Protein AF-X1SKJ3-F1 (afdb_monomer)

Radius of gyration: 16.03 Å; Cα contacts (8 Å, |Δi|>4): 147; chains: 1; bounding box: 32×36×46 Å

Nearest PDB structures (foldseek):
  1w36-assembly2_F  TM=8.058E-01  e=1.434E-02  Escherichia coli
  8b1u-assembly1_C  TM=8.162E-01  e=1.719E-02  Escherichia coli
  7mr2-assembly1_C  TM=7.872E-01  e=1.434E-02  Escherichia coli K-12

Sequence (126 aa):
MLAGLSPKSKQSRWVAYEFPPVENSQEILENLLQKYWAGLVMPLHFFPRSSWEYSQLVFDKGKPREDALEKAYKTWMGSDFTSGERDDAYYQLCFGNTDPLDSEFQDIAEEVFGPLLEHQKEISSS

pLDDT: mean 92.18, std 10.25, range [40.91, 98.62]

Structure (mmCIF, N/CA/C/O backbone):
data_AF-X1SKJ3-F1
#
_entry.id   AF-X1SKJ3-F1
#
loop_
_atom_site.group_PDB
_atom_site.id
_atom_site.type_symbol
_atom_site.label_atom_id
_atom_site.label_alt_id
_atom_site.label_comp_id
_atom_sit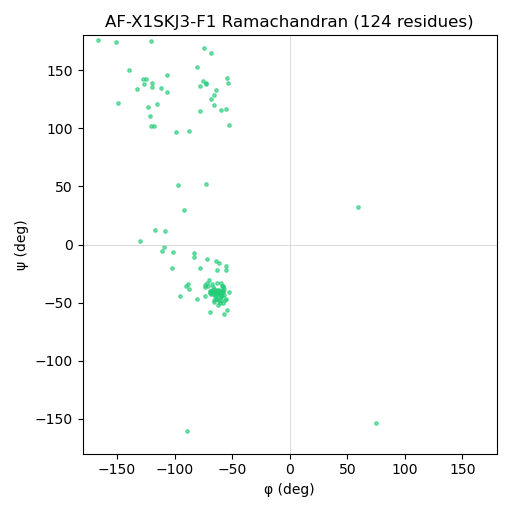e.label_asym_id
_atom_site.label_entity_id
_atom_site.label_seq_id
_atom_site.pdbx_PDB_ins_code
_atom_site.Cartn_x
_atom_site.Cartn_y
_atom_site.Cartn_z
_atom_site.occupancy
_atom_site.B_iso_or_equiv
_atom_site.auth_seq_id
_atom_site.auth_comp_id
_atom_site.auth_asym_id
_atom_site.auth_atom_id
_atom_site.pdbx_PDB_model_num
ATOM 1 N N . MET A 1 1 ? -2.888 -6.345 19.727 1.00 78.19 1 MET A N 1
ATOM 2 C CA . MET 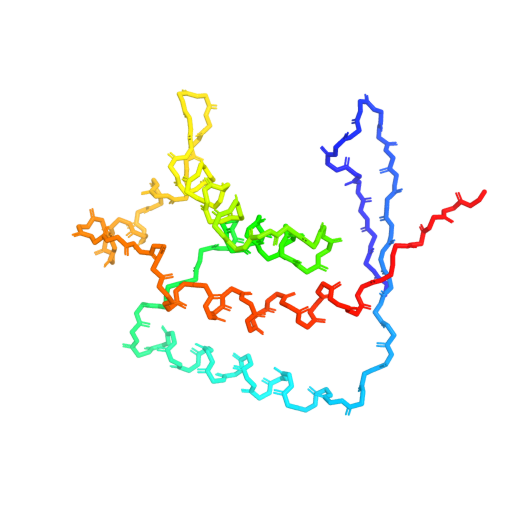A 1 1 ? -2.666 -4.917 20.035 1.00 78.19 1 MET A CA 1
ATOM 3 C C . MET A 1 1 ? -1.337 -4.492 19.428 1.00 78.19 1 MET A C 1
ATOM 5 O O . MET A 1 1 ? -0.346 -5.171 19.664 1.00 78.19 1 MET A O 1
ATOM 9 N N . LE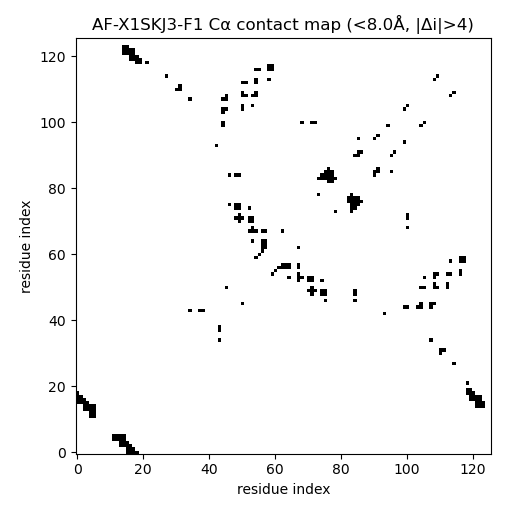U A 1 2 ? -1.327 -3.415 18.644 1.00 82.19 2 LEU A N 1
ATOM 10 C CA . LEU A 1 2 ? -0.147 -2.789 18.043 1.00 82.19 2 LEU A CA 1
ATOM 11 C C . LEU A 1 2 ? 0.006 -1.390 18.649 1.00 82.19 2 LEU A C 1
ATOM 13 O O . LEU A 1 2 ? -0.919 -0.598 18.530 1.00 82.19 2 LEU A O 1
ATOM 17 N N . ALA A 1 3 ? 1.125 -1.072 19.299 1.00 85.25 3 ALA A N 1
ATOM 18 C CA . ALA A 1 3 ? 1.331 0.226 19.951 1.00 85.25 3 ALA A CA 1
ATOM 19 C C . ALA A 1 3 ? 2.607 0.914 19.455 1.00 85.25 3 ALA A C 1
ATOM 21 O O . ALA A 1 3 ? 3.623 0.257 19.231 1.00 85.25 3 ALA A O 1
ATOM 22 N N . GLY A 1 4 ? 2.561 2.239 19.305 1.00 83.00 4 GLY A N 1
ATOM 23 C CA . GLY A 1 4 ? 3.684 3.041 18.824 1.00 83.00 4 GLY A CA 1
ATOM 24 C C . GLY A 1 4 ? 3.505 4.542 19.052 1.00 83.00 4 GLY A C 1
ATOM 25 O O . GLY A 1 4 ? 2.475 5.003 19.544 1.00 83.00 4 GLY A O 1
ATOM 26 N N . LEU A 1 5 ? 4.530 5.319 18.703 1.00 78.38 5 LEU A N 1
ATOM 27 C CA . LEU A 1 5 ? 4.479 6.781 18.761 1.00 78.38 5 LEU A CA 1
ATOM 28 C C . LEU A 1 5 ? 3.708 7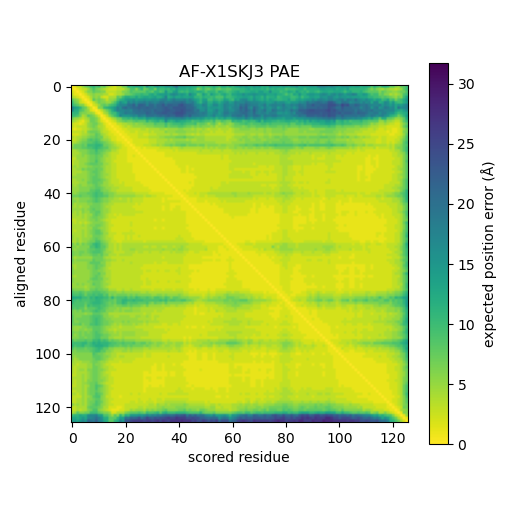.340 17.559 1.00 78.38 5 LEU A C 1
ATOM 30 O O . LEU A 1 5 ? 3.921 6.915 16.426 1.00 78.38 5 LEU A O 1
ATOM 34 N N . SER A 1 6 ? 2.835 8.321 17.799 1.00 74.81 6 SER A N 1
ATOM 35 C CA . SER A 1 6 ? 2.065 8.991 16.752 1.00 74.81 6 SER A CA 1
ATOM 36 C C . SER A 1 6 ? 2.993 9.777 15.819 1.00 74.81 6 SER A C 1
ATOM 38 O O . SER A 1 6 ? 3.624 10.741 16.268 1.00 74.81 6 SER A O 1
ATOM 40 N N . PRO A 1 7 ? 3.016 9.473 14.509 1.00 62.16 7 PRO A N 1
ATOM 41 C CA . PRO A 1 7 ? 3.859 10.191 13.556 1.00 62.16 7 PRO A CA 1
ATOM 42 C C . PRO A 1 7 ? 3.366 11.620 13.257 1.00 62.16 7 PRO A C 1
ATOM 44 O O . PRO A 1 7 ? 4.092 12.400 12.651 1.00 62.16 7 PRO A O 1
ATOM 47 N N . LYS A 1 8 ? 2.138 11.989 13.664 1.00 62.00 8 LYS A N 1
ATOM 48 C CA . LYS A 1 8 ? 1.465 13.247 13.267 1.00 62.00 8 LYS A CA 1
ATOM 49 C C . LYS A 1 8 ? 1.347 14.292 14.387 1.00 62.00 8 LYS A C 1
ATOM 51 O O . LYS A 1 8 ? 0.616 15.268 14.235 1.00 62.00 8 LYS A O 1
ATOM 56 N N . SER A 1 9 ? 2.042 14.116 15.510 1.00 55.91 9 SER A N 1
ATOM 57 C CA . SER A 1 9 ? 1.892 14.986 16.687 1.00 55.91 9 SER A CA 1
ATOM 58 C C . SER A 1 9 ? 3.140 15.838 16.958 1.00 55.91 9 SER A C 1
ATOM 60 O O . SER A 1 9 ? 4.259 15.341 16.937 1.00 55.91 9 SER A O 1
ATOM 62 N N . LYS A 1 10 ? 2.951 17.140 17.247 1.00 58.62 10 LYS A N 1
ATOM 63 C CA . LYS A 1 10 ? 4.027 18.056 17.703 1.00 58.62 10 LYS A CA 1
ATOM 64 C C . LYS A 1 10 ? 4.613 17.663 19.072 1.00 58.62 10 LYS A C 1
ATOM 66 O O . LYS A 1 10 ? 5.652 18.187 19.458 1.00 58.62 10 LYS A O 1
ATOM 71 N N . GLN A 1 11 ? 3.935 16.784 19.806 1.00 65.25 11 GLN A N 1
ATOM 72 C CA . GLN A 1 11 ? 4.349 16.225 21.093 1.00 65.25 11 GLN A CA 1
ATOM 73 C C . GLN A 1 11 ? 4.149 14.715 21.040 1.00 65.25 11 GLN A C 1
ATOM 75 O O . GLN A 1 11 ? 3.075 14.291 20.634 1.00 65.25 11 GLN A O 1
ATOM 80 N N . SER A 1 12 ? 5.132 13.926 21.477 1.00 71.62 12 SER A N 1
ATOM 81 C CA . SER A 1 12 ? 5.076 12.459 21.464 1.00 71.62 12 SER A CA 1
ATOM 82 C C . SER A 1 12 ? 3.818 11.920 22.156 1.00 71.62 12 SER A C 1
ATOM 84 O O . SER A 1 12 ? 3.746 11.874 23.382 1.00 71.62 12 SER A O 1
ATOM 86 N N . ARG A 1 13 ? 2.830 11.494 21.362 1.00 80.44 13 ARG A N 1
ATOM 87 C CA . ARG A 1 13 ? 1.611 10.822 21.831 1.00 80.44 13 ARG A CA 1
ATOM 88 C C . ARG A 1 13 ? 1.675 9.341 21.478 1.00 80.44 13 ARG A C 1
ATOM 90 O O . ARG A 1 13 ? 1.948 9.005 20.331 1.00 80.44 13 ARG A O 1
ATOM 97 N N . TRP A 1 14 ? 1.403 8.464 22.439 1.00 82.81 14 TRP A N 1
ATOM 98 C CA . TRP A 1 14 ? 1.227 7.038 22.165 1.00 82.81 14 TRP A CA 1
ATOM 99 C C . TRP A 1 14 ? -0.108 6.790 21.466 1.00 82.81 14 TRP A C 1
ATOM 101 O O . TRP A 1 14 ? -1.122 7.389 21.824 1.00 82.81 14 TRP A O 1
ATOM 111 N N . VAL A 1 15 ? -0.089 5.905 20.475 1.00 87.12 15 VAL A N 1
ATOM 112 C CA . VAL A 1 15 ? -1.278 5.389 19.796 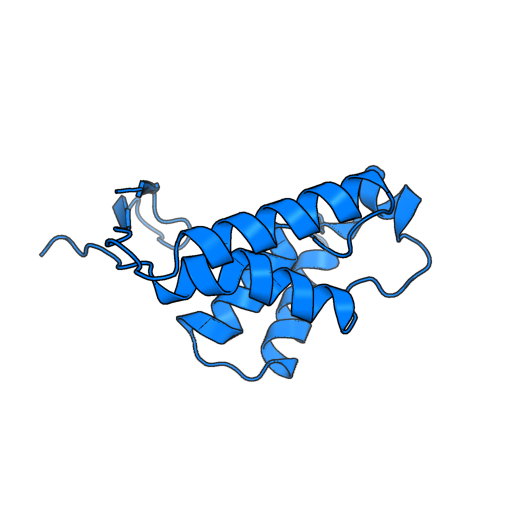1.00 87.12 15 VAL A CA 1
ATOM 113 C C . VAL A 1 15 ? -1.210 3.874 19.860 1.00 87.12 15 VAL A C 1
ATOM 115 O O . VAL A 1 15 ? -0.137 3.290 19.681 1.00 87.12 15 VAL A O 1
ATOM 118 N N . ALA A 1 16 ? -2.344 3.241 20.130 1.00 90.00 16 ALA A N 1
ATOM 119 C CA . ALA A 1 16 ? -2.476 1.799 20.082 1.00 90.00 16 ALA A CA 1
ATOM 120 C C . ALA A 1 16 ? -3.662 1.421 19.198 1.00 90.00 16 ALA A C 1
ATOM 122 O O . ALA A 1 16 ? -4.685 2.095 19.213 1.00 90.00 16 ALA A O 1
ATOM 123 N N . TYR A 1 17 ? -3.513 0.337 18.448 1.00 90.62 17 TYR A N 1
ATOM 124 C CA . TYR A 1 17 ? -4.548 -0.249 17.613 1.00 90.62 17 TYR A CA 1
ATOM 125 C C . TYR A 1 17 ? -4.840 -1.676 18.069 1.00 90.62 17 TYR A C 1
ATOM 127 O O . TYR A 1 17 ? -3.937 -2.459 18.393 1.00 90.62 17 TYR A O 1
ATOM 135 N N . GLU A 1 18 ? -6.114 -2.029 18.088 1.00 93.69 18 GLU A N 1
ATOM 136 C CA . GLU A 1 18 ? -6.597 -3.388 18.272 1.00 93.69 18 GLU A CA 1
ATOM 137 C C . GLU A 1 18 ? -7.134 -3.944 16.956 1.00 93.69 18 GLU A C 1
ATOM 139 O O . GLU A 1 18 ? -7.715 -3.214 16.159 1.00 93.69 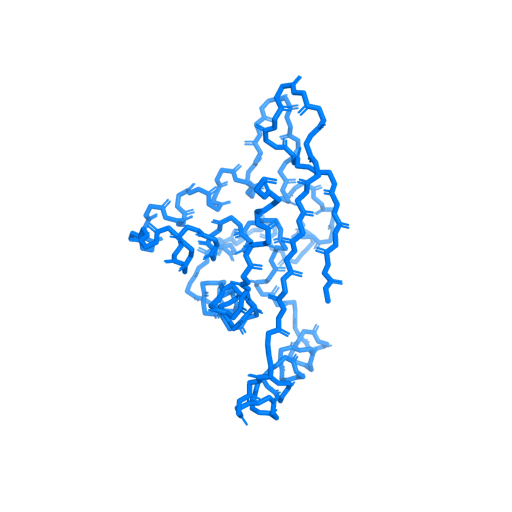18 GLU A O 1
ATOM 144 N N . PHE A 1 19 ? -6.949 -5.249 16.765 1.00 92.06 19 PHE A N 1
ATOM 145 C CA . PHE A 1 19 ? -7.532 -6.015 15.672 1.00 92.06 19 PHE A CA 1
ATOM 146 C C . PHE A 1 19 ? -8.390 -7.112 16.310 1.00 92.06 19 PHE A C 1
ATOM 148 O O . PHE A 1 19 ? -7.824 -8.059 16.869 1.00 92.06 19 PHE A O 1
ATOM 155 N N . PRO A 1 20 ? -9.723 -6.953 16.343 1.00 90.50 20 PRO A N 1
ATOM 156 C CA . PRO A 1 20 ? -10.618 -7.964 16.880 1.00 90.50 20 PRO A CA 1
ATOM 157 C C . PRO A 1 20 ? -10.635 -9.204 15.969 1.00 90.50 20 PRO A C 1
ATOM 159 O O . PRO A 1 20 ? -10.190 -9.133 14.822 1.00 90.50 20 PRO A O 1
ATOM 162 N N . PRO A 1 21 ? -11.157 -10.345 16.452 1.00 92.62 21 PRO A N 1
ATOM 163 C CA . PRO A 1 21 ? -11.377 -11.514 15.607 1.00 92.62 21 PRO A CA 1
ATOM 164 C C . PRO A 1 21 ? -12.215 -11.169 14.368 1.00 92.62 21 PRO A C 1
ATOM 166 O O . PRO A 1 21 ? -13.197 -10.433 14.474 1.00 92.62 21 PRO A O 1
ATOM 169 N N . VAL A 1 22 ? -11.834 -11.730 13.220 1.00 94.19 22 VAL A N 1
ATOM 170 C CA . VAL A 1 22 ? -12.530 -11.566 11.935 1.00 94.19 22 VAL A CA 1
ATOM 171 C C . VAL A 1 22 ? -12.983 -12.935 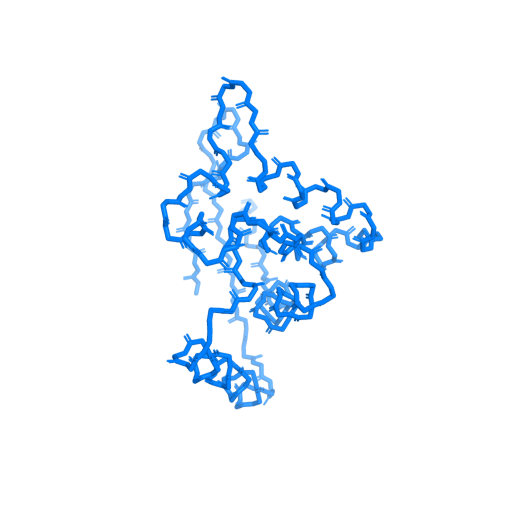11.434 1.00 94.19 22 VAL A C 1
ATOM 173 O O . VAL A 1 22 ? -12.228 -13.908 11.513 1.00 94.19 22 VAL A O 1
ATOM 176 N N . GLU A 1 23 ? -14.220 -13.036 10.951 1.00 93.38 23 GLU A N 1
ATOM 177 C CA . GLU A 1 23 ? -14.809 -14.325 10.554 1.00 93.38 23 GLU A CA 1
ATOM 178 C C . GLU A 1 23 ? -14.167 -14.881 9.272 1.00 93.38 23 GLU A C 1
ATOM 180 O O . GLU A 1 23 ? -13.903 -16.076 9.178 1.00 93.38 23 GLU A O 1
ATOM 185 N N . ASN A 1 24 ? -13.809 -14.011 8.327 1.00 94.44 24 ASN A N 1
ATOM 186 C CA . ASN A 1 24 ? -13.210 -14.350 7.032 1.00 94.44 24 ASN A CA 1
ATOM 187 C C . ASN A 1 24 ? -11.666 -14.366 7.046 1.00 94.44 24 ASN A C 1
ATOM 189 O O . ASN A 1 24 ? -11.016 -14.095 6.038 1.00 94.44 24 ASN A O 1
ATOM 193 N N . SER A 1 25 ? -11.050 -14.685 8.190 1.00 94.94 25 SER A N 1
ATOM 194 C CA . SER A 1 25 ? -9.583 -14.656 8.349 1.00 94.94 25 SER A CA 1
ATOM 195 C C . SER A 1 25 ? -8.835 -15.552 7.354 1.00 94.94 25 SER A C 1
ATOM 197 O O . SER A 1 25 ? -7.766 -15.171 6.877 1.00 94.94 25 SER A O 1
ATOM 199 N N . GLN A 1 26 ? -9.398 -16.715 7.011 1.00 96.88 26 GLN A N 1
ATOM 200 C CA . GLN A 1 26 ? -8.818 -17.617 6.017 1.00 96.88 26 GLN A CA 1
ATOM 201 C C . GLN A 1 26 ? -8.769 -16.968 4.628 1.00 96.88 26 GLN A C 1
ATOM 203 O O . GLN A 1 26 ? -7.719 -16.992 3.998 1.00 96.88 26 GLN A O 1
ATOM 208 N N . GLU A 1 27 ? -9.858 -16.338 4.183 1.00 96.94 27 GLU A N 1
ATOM 209 C CA . GLU A 1 27 ? -9.936 -15.684 2.868 1.00 96.94 27 GLU A CA 1
ATOM 210 C C . GLU A 1 27 ? -8.939 -14.523 2.756 1.00 96.94 27 GLU A C 1
ATOM 212 O O . GLU A 1 27 ? -8.244 -14.390 1.749 1.00 96.94 27 GLU A O 1
ATOM 217 N N . ILE A 1 28 ? -8.807 -13.722 3.821 1.00 96.06 28 ILE A N 1
ATOM 218 C CA . ILE A 1 28 ? -7.827 -12.627 3.885 1.00 96.06 28 ILE A CA 1
ATOM 219 C C . ILE A 1 28 ? -6.403 -13.179 3.729 1.00 96.06 28 ILE A C 1
ATOM 221 O O . ILE A 1 28 ? -5.616 -12.667 2.932 1.00 96.06 28 ILE A O 1
ATOM 225 N N . LEU A 1 29 ? -6.064 -14.243 4.465 1.00 96.81 29 LEU A N 1
ATOM 226 C CA . LEU A 1 29 ? -4.740 -14.864 4.389 1.00 96.81 29 LEU A CA 1
ATOM 227 C C . LEU A 1 29 ? -4.480 -15.515 3.027 1.00 96.81 29 LEU A C 1
ATOM 229 O O . LEU A 1 29 ? -3.377 -15.393 2.496 1.00 96.81 29 LEU A O 1
ATOM 233 N N . GLU A 1 30 ? -5.475 -16.186 2.451 1.00 98.19 30 GLU A N 1
ATOM 234 C CA . GLU A 1 30 ? -5.377 -16.780 1.119 1.00 98.19 30 GLU A CA 1
ATOM 235 C C . GLU A 1 30 ? -5.106 -15.718 0.053 1.00 98.19 30 GLU A C 1
ATOM 237 O O . GLU A 1 30 ? -4.230 -15.927 -0.788 1.00 98.19 30 GLU A O 1
ATOM 242 N N . ASN A 1 31 ? -5.767 -14.559 0.118 1.00 97.38 31 ASN A N 1
ATOM 243 C CA . ASN A 1 31 ? -5.503 -13.468 -0.817 1.00 97.38 31 ASN A CA 1
ATOM 244 C C . ASN A 1 31 ? -4.067 -12.927 -0.672 1.00 97.38 31 ASN A C 1
ATOM 246 O O . ASN A 1 31 ? -3.325 -12.836 -1.653 1.00 97.38 31 ASN A O 1
ATOM 250 N N . LEU A 1 32 ? -3.606 -12.677 0.559 1.00 97.62 32 LEU A N 1
ATOM 251 C CA . LEU A 1 32 ? -2.222 -12.245 0.796 1.00 97.62 32 LEU A CA 1
ATOM 252 C C . LEU A 1 32 ? -1.199 -13.253 0.251 1.00 97.62 32 LEU A C 1
ATOM 254 O O . LEU A 1 32 ? -0.193 -12.861 -0.345 1.00 97.62 32 LEU A O 1
ATOM 258 N N . LEU A 1 33 ? -1.465 -14.554 0.405 1.00 98.25 33 LEU A N 1
ATOM 259 C CA . LEU A 1 33 ? -0.631 -15.600 -0.179 1.00 98.25 33 LEU A CA 1
ATOM 260 C C . LEU A 1 33 ? -0.661 -15.551 -1.709 1.00 98.25 33 LEU A C 1
ATOM 262 O O . LEU A 1 33 ? 0.397 -15.643 -2.325 1.00 98.25 33 LEU A O 1
ATOM 266 N N . GLN A 1 34 ? -1.823 -15.369 -2.339 1.00 98.00 34 GLN A N 1
ATOM 267 C CA . GLN A 1 34 ? -1.918 -15.233 -3.797 1.00 98.00 34 GLN A CA 1
ATOM 268 C C . GLN A 1 34 ? -1.064 -14.069 -4.316 1.00 98.00 34 GLN A C 1
ATOM 270 O O . GLN A 1 34 ? -0.324 -14.251 -5.284 1.00 98.00 34 GLN A O 1
ATOM 275 N N . LYS A 1 35 ? -1.086 -12.908 -3.645 1.00 97.75 35 LYS A N 1
ATOM 276 C CA . LYS A 1 35 ? -0.224 -11.764 -3.994 1.00 97.75 35 LYS A CA 1
ATOM 277 C C . LYS A 1 35 ? 1.256 -12.064 -3.792 1.00 97.75 35 LYS A C 1
ATOM 279 O O . LYS A 1 35 ? 2.064 -11.722 -4.651 1.00 97.75 35 LYS A O 1
ATOM 284 N N . TYR A 1 36 ? 1.610 -12.750 -2.705 1.00 97.56 36 TYR A N 1
ATOM 285 C CA . TYR A 1 36 ? 2.981 -13.204 -2.477 1.00 97.56 36 TYR A CA 1
ATOM 286 C C . TYR A 1 36 ? 3.476 -14.098 -3.622 1.00 97.56 36 TYR A C 1
ATOM 288 O O . TYR A 1 36 ? 4.528 -13.828 -4.198 1.00 97.56 36 TYR A O 1
ATOM 296 N N . TRP A 1 37 ? 2.704 -15.120 -4.002 1.00 98.19 37 TRP A N 1
ATOM 297 C CA . TRP A 1 37 ? 3.071 -16.021 -5.096 1.00 98.19 37 TRP A CA 1
ATOM 298 C C . TRP A 1 37 ? 3.143 -15.300 -6.444 1.00 98.19 37 TRP A C 1
ATOM 300 O O . TRP A 1 37 ? 4.083 -15.539 -7.198 1.00 98.19 37 TRP A O 1
ATOM 310 N N . ALA A 1 38 ? 2.206 -14.393 -6.736 1.00 97.38 38 ALA A N 1
ATOM 311 C CA . ALA A 1 38 ? 2.249 -13.570 -7.944 1.00 97.38 38 ALA A CA 1
ATOM 312 C C . ALA A 1 38 ? 3.525 -12.711 -7.999 1.00 97.38 38 ALA A C 1
ATOM 314 O O . ALA A 1 38 ? 4.218 -12.709 -9.017 1.00 97.38 38 ALA A O 1
ATOM 315 N N . GLY A 1 39 ? 3.890 -12.081 -6.876 1.00 96.19 39 GLY A N 1
ATOM 316 C CA . GLY A 1 39 ? 5.098 -11.265 -6.726 1.00 96.19 39 GLY A CA 1
ATOM 317 C C . GLY A 1 39 ? 6.418 -12.030 -6.890 1.00 96.19 39 GLY A C 1
ATOM 318 O O . GLY A 1 39 ? 7.444 -11.430 -7.204 1.00 96.19 39 GLY A O 1
ATOM 319 N N . LEU A 1 40 ? 6.410 -13.357 -6.707 1.00 96.62 40 LEU A N 1
ATOM 320 C CA . LEU A 1 40 ? 7.566 -14.212 -7.003 1.00 96.62 40 LEU A CA 1
ATOM 321 C C . LEU A 1 40 ? 7.726 -14.507 -8.502 1.00 96.62 40 LEU A C 1
ATOM 323 O O . LEU A 1 40 ? 8.815 -14.896 -8.925 1.00 96.62 40 LEU A O 1
ATOM 327 N N . VAL A 1 41 ? 6.661 -14.357 -9.295 1.00 96.88 41 VAL A N 1
ATOM 328 C CA . VAL A 1 41 ? 6.670 -14.613 -10.744 1.00 96.88 41 VAL A CA 1
ATOM 329 C C . VAL A 1 41 ? 6.921 -13.327 -11.526 1.00 96.88 41 VAL A C 1
ATOM 331 O O . VAL A 1 41 ? 7.719 -13.334 -12.463 1.00 96.88 41 VAL A O 1
ATOM 334 N N . MET A 1 42 ? 6.261 -12.231 -11.146 1.00 94.88 42 MET A N 1
ATOM 335 C CA . MET A 1 42 ? 6.431 -10.915 -11.763 1.00 94.88 42 MET A CA 1
ATOM 336 C C . MET A 1 42 ? 6.439 -9.808 -10.705 1.00 94.88 42 MET A C 1
ATOM 338 O O . MET A 1 42 ? 5.779 -9.956 -9.677 1.00 94.88 42 MET A O 1
ATOM 342 N N . PRO A 1 43 ? 7.151 -8.688 -10.943 1.00 95.56 43 PRO A N 1
ATOM 343 C CA . PRO A 1 43 ? 7.103 -7.533 -10.057 1.00 95.56 43 PRO A CA 1
ATOM 344 C C . PRO A 1 43 ? 5.663 -7.055 -9.855 1.00 95.56 43 PRO A C 1
ATOM 346 O O . PRO A 1 43 ? 5.001 -6.632 -10.798 1.00 95.56 43 PRO A O 1
ATOM 349 N N . LEU A 1 44 ? 5.194 -7.128 -8.614 1.00 96.88 44 LEU A N 1
ATOM 350 C CA . LEU A 1 44 ? 3.850 -6.715 -8.237 1.00 96.88 44 LEU A CA 1
ATOM 351 C C . LEU A 1 44 ? 3.762 -5.181 -8.204 1.00 96.88 44 LEU A C 1
ATOM 353 O O . LEU A 1 44 ? 4.685 -4.542 -7.694 1.00 96.88 44 LEU A O 1
ATOM 357 N N . HIS A 1 45 ? 2.653 -4.592 -8.665 1.00 97.62 45 HIS A N 1
ATOM 358 C CA . HIS A 1 45 ? 2.376 -3.150 -8.550 1.00 97.62 45 HIS A CA 1
ATOM 359 C C . HIS A 1 45 ? 2.022 -2.757 -7.099 1.00 97.62 45 HIS A C 1
ATOM 361 O O . HIS A 1 45 ? 0.995 -2.151 -6.818 1.00 97.62 45 HIS A O 1
ATOM 367 N N . PHE A 1 46 ? 2.867 -3.134 -6.139 1.00 97.62 46 PHE A N 1
ATOM 368 C CA . PHE A 1 46 ? 2.682 -2.860 -4.720 1.00 97.62 46 PHE A CA 1
ATOM 369 C C . PHE A 1 46 ? 3.863 -2.066 -4.167 1.00 97.62 46 PHE A C 1
ATOM 371 O O . PHE A 1 46 ? 4.969 -2.582 -4.005 1.00 97.62 46 PHE A O 1
ATOM 378 N N . PHE A 1 47 ? 3.593 -0.806 -3.831 1.00 97.62 47 PHE A N 1
ATOM 379 C CA . PHE A 1 47 ? 4.572 0.143 -3.295 1.00 97.62 47 PHE A CA 1
ATOM 380 C C . PHE A 1 47 ? 4.122 0.542 -1.888 1.00 97.62 47 PHE A C 1
ATOM 382 O O . PHE A 1 47 ? 3.142 1.286 -1.774 1.00 97.62 47 PHE A O 1
ATOM 389 N N . PRO A 1 48 ? 4.718 0.003 -0.808 1.00 97.12 48 PRO A N 1
ATOM 390 C CA . PRO A 1 48 ? 4.125 0.038 0.527 1.00 97.12 48 PRO A CA 1
ATOM 391 C C . PRO A 1 48 ? 3.698 1.424 1.023 1.00 97.12 48 PRO A C 1
ATOM 393 O O . PRO A 1 48 ? 2.624 1.542 1.611 1.00 97.12 48 PRO A O 1
ATOM 396 N N . ARG A 1 49 ? 4.484 2.486 0.787 1.00 97.50 49 ARG A N 1
ATOM 397 C CA . ARG A 1 49 ? 4.133 3.837 1.275 1.00 97.50 49 ARG A CA 1
ATOM 398 C C . ARG A 1 49 ? 2.988 4.444 0.467 1.00 97.50 49 ARG A C 1
ATOM 400 O O . ARG A 1 49 ? 2.060 5.002 1.048 1.00 97.50 49 ARG A O 1
ATOM 407 N N . SER A 1 50 ? 3.040 4.328 -0.854 1.00 98.38 50 S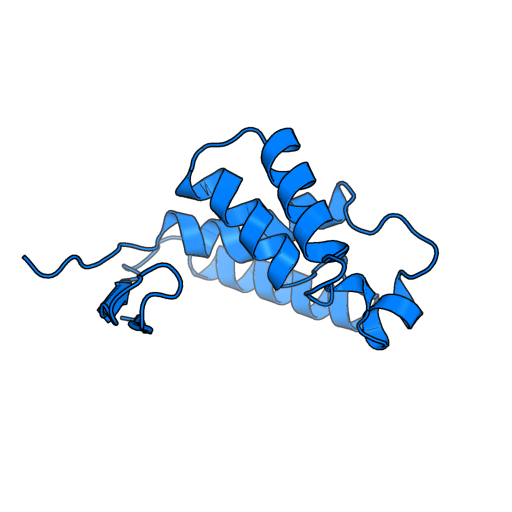ER A N 1
ATOM 408 C CA . SER A 1 50 ? 2.027 4.862 -1.770 1.00 98.38 50 SER A CA 1
ATOM 409 C C . SER A 1 50 ? 0.710 4.100 -1.623 1.00 98.38 50 SER A C 1
ATOM 411 O O . SER A 1 50 ? -0.345 4.719 -1.516 1.00 98.38 50 SER A O 1
ATOM 413 N N . SER A 1 51 ? 0.785 2.772 -1.506 1.00 98.50 51 SER A N 1
ATOM 414 C CA . SER A 1 51 ? -0.353 1.871 -1.279 1.00 98.50 51 SER A CA 1
ATOM 415 C C . SER A 1 51 ? -1.018 2.132 0.074 1.00 98.50 51 SER A C 1
ATOM 417 O O . SER A 1 51 ? -2.244 2.137 0.169 1.00 98.50 51 SER A O 1
ATOM 419 N N . TRP A 1 52 ? -0.230 2.397 1.123 1.00 97.88 52 TRP A N 1
ATOM 420 C CA . TRP A 1 52 ? -0.760 2.772 2.434 1.00 97.88 52 TRP A CA 1
ATOM 421 C C . TRP A 1 52 ? -1.483 4.122 2.401 1.00 97.88 52 TRP A C 1
ATOM 423 O O . TRP A 1 52 ? -2.598 4.230 2.905 1.00 97.88 52 TRP A O 1
ATOM 433 N N . GLU A 1 53 ? -0.878 5.156 1.805 1.00 97.75 53 GLU A N 1
ATOM 434 C CA . GLU A 1 53 ? -1.509 6.480 1.698 1.00 97.75 53 GLU A CA 1
ATOM 435 C C . GLU A 1 53 ? -2.797 6.428 0.868 1.00 97.75 53 GLU A C 1
ATOM 437 O O . GLU A 1 53 ? -3.792 7.036 1.268 1.00 97.75 53 GLU A O 1
ATOM 442 N N . TYR A 1 54 ? -2.802 5.665 -0.231 1.00 98.62 54 TYR A N 1
ATOM 443 C CA . TYR A 1 54 ? -4.003 5.388 -1.017 1.00 98.62 54 TYR A CA 1
ATOM 444 C C . TYR A 1 54 ? -5.089 4.739 -0.150 1.00 98.62 54 TYR A C 1
ATOM 446 O O . TYR A 1 54 ? -6.160 5.311 0.064 1.00 98.62 54 TYR A O 1
ATOM 454 N N . SER A 1 55 ? -4.779 3.577 0.426 1.00 98.38 55 SER A N 1
ATOM 455 C CA . SER A 1 55 ? -5.757 2.747 1.133 1.00 98.38 55 SER A CA 1
ATOM 456 C C . SER A 1 55 ? -6.281 3.431 2.393 1.00 98.38 55 SER A C 1
ATOM 458 O O . SER A 1 55 ? -7.476 3.382 2.667 1.00 98.38 55 SER A O 1
ATOM 460 N N . GLN A 1 56 ? -5.435 4.152 3.138 1.00 96.69 56 GLN A N 1
ATOM 461 C CA . GLN A 1 56 ? -5.880 4.933 4.295 1.00 96.69 56 GLN A CA 1
ATOM 462 C C . GLN A 1 56 ? -6.885 6.019 3.885 1.00 96.69 56 GLN A C 1
ATOM 464 O O . GLN A 1 56 ? -7.841 6.288 4.610 1.00 96.69 56 GLN A O 1
ATOM 469 N N . LEU A 1 57 ? -6.695 6.684 2.744 1.00 97.62 57 LEU A N 1
ATOM 470 C CA . LEU A 1 57 ? -7.666 7.680 2.295 1.00 97.62 57 LEU A CA 1
ATOM 471 C C . LEU A 1 57 ? -8.994 7.041 1.884 1.00 97.62 57 LEU A C 1
ATOM 473 O O . LEU A 1 57 ? -10.039 7.592 2.233 1.00 97.62 57 LEU A O 1
ATOM 477 N N . VAL A 1 58 ? -8.953 5.892 1.209 1.00 97.69 58 VAL A N 1
ATOM 478 C CA . VAL A 1 58 ? -10.152 5.167 0.768 1.00 97.69 58 VAL A CA 1
ATOM 479 C C . VAL A 1 58 ? -10.917 4.574 1.957 1.00 97.69 58 VAL A C 1
ATOM 481 O O . VAL A 1 58 ? -12.073 4.935 2.168 1.00 97.69 58 VAL A O 1
ATOM 484 N N . PHE A 1 59 ? -10.281 3.725 2.768 1.00 95.56 59 PHE A N 1
ATOM 485 C CA . PHE A 1 59 ? -10.967 2.910 3.781 1.00 95.56 59 PHE A CA 1
ATOM 486 C C . PHE A 1 59 ? -11.145 3.601 5.135 1.00 95.56 59 PHE A C 1
ATOM 488 O O . PHE A 1 59 ? -12.195 3.468 5.752 1.00 95.56 59 PHE A O 1
ATOM 495 N N . ASP A 1 60 ? -10.156 4.370 5.598 1.00 90.94 60 ASP A N 1
ATOM 496 C CA . ASP A 1 60 ? -10.226 5.038 6.909 1.00 90.94 60 ASP A CA 1
ATOM 497 C C . ASP A 1 60 ? -10.894 6.423 6.810 1.00 90.94 60 ASP A C 1
ATOM 499 O O . ASP A 1 60 ? -11.638 6.835 7.698 1.00 90.94 60 ASP A O 1
ATOM 503 N N . LYS A 1 61 ? -10.698 7.149 5.697 1.00 91.06 61 LYS A N 1
ATOM 504 C CA . LYS A 1 61 ? -11.238 8.517 5.526 1.00 91.06 61 LYS A CA 1
ATOM 505 C C . LYS A 1 61 ? -12.387 8.645 4.528 1.00 91.06 61 LYS A C 1
ATOM 507 O O . LYS A 1 61 ? -12.888 9.762 4.362 1.00 91.06 61 LYS A O 1
ATOM 512 N N . GLY A 1 62 ? -12.788 7.560 3.863 1.00 94.56 62 GLY A N 1
ATOM 513 C CA . GLY A 1 62 ? -13.909 7.547 2.917 1.00 94.56 62 GLY A CA 1
ATOM 514 C C . GLY A 1 62 ? -13.740 8.512 1.740 1.00 94.56 62 GLY A C 1
ATOM 515 O O . GLY A 1 62 ? -14.715 9.119 1.296 1.00 94.56 62 GLY A O 1
ATOM 516 N N . LYS A 1 63 ? -12.503 8.746 1.285 1.00 97.50 63 LYS A N 1
ATOM 517 C CA . LYS A 1 63 ? -12.218 9.647 0.161 1.00 97.50 63 LYS A CA 1
ATOM 518 C C . LYS A 1 63 ? -12.464 8.962 -1.186 1.00 97.50 63 LYS A C 1
ATOM 520 O O . LYS A 1 63 ? -12.313 7.745 -1.282 1.00 97.50 63 LYS A O 1
ATOM 525 N N . PRO A 1 64 ? -12.803 9.733 -2.237 1.00 98.00 64 PRO A N 1
ATOM 526 C CA . PRO A 1 64 ? -12.808 9.219 -3.600 1.00 98.00 64 PRO A CA 1
ATOM 527 C C . PRO A 1 64 ? -11.457 8.592 -3.960 1.00 98.00 64 PRO A C 1
ATOM 529 O O . PRO A 1 64 ? -10.404 9.101 -3.569 1.00 98.00 64 PRO A O 1
ATOM 532 N N . ARG A 1 65 ? -11.490 7.508 -4.740 1.00 97.88 65 ARG A N 1
ATOM 533 C CA . ARG A 1 65 ? -10.282 6.812 -5.208 1.00 97.88 65 ARG A CA 1
ATOM 534 C C . ARG A 1 65 ? -9.368 7.721 -6.025 1.00 97.88 65 ARG A C 1
ATOM 536 O O . ARG A 1 65 ? -8.159 7.633 -5.877 1.00 97.88 65 ARG A O 1
ATOM 543 N N . GLU A 1 66 ? -9.935 8.635 -6.810 1.00 97.62 66 GLU A N 1
ATOM 544 C CA . GLU A 1 66 ? -9.178 9.627 -7.586 1.00 97.62 66 GLU A CA 1
ATOM 545 C C . GLU A 1 66 ? -8.331 10.533 -6.674 1.00 97.62 66 GLU A C 1
ATOM 547 O O . GLU A 1 66 ? -7.115 10.614 -6.843 1.00 97.62 66 GLU A O 1
ATOM 552 N N . ASP 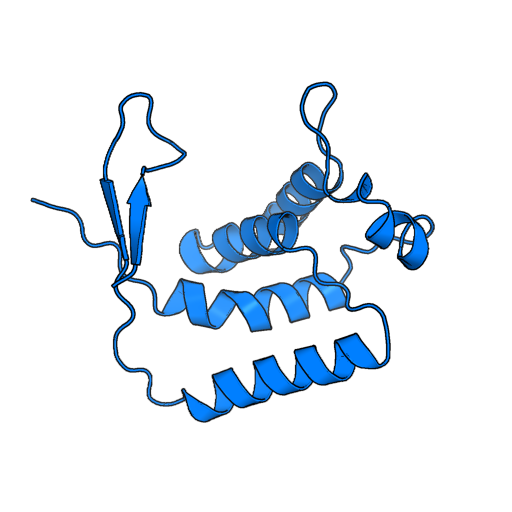A 1 67 ? -8.934 11.117 -5.629 1.00 97.88 67 ASP A N 1
ATOM 553 C CA . ASP A 1 67 ? -8.221 11.928 -4.628 1.00 97.88 67 ASP A CA 1
ATOM 554 C C . ASP A 1 67 ? -7.130 11.117 -3.905 1.00 97.88 67 ASP A C 1
ATOM 556 O O . ASP A 1 67 ? -6.041 11.620 -3.598 1.00 97.88 67 ASP A O 1
ATOM 560 N N . ALA A 1 68 ? -7.428 9.852 -3.593 1.00 98.25 68 ALA A N 1
ATOM 561 C CA . ALA A 1 68 ? -6.484 8.945 -2.954 1.00 98.25 68 ALA A CA 1
ATOM 562 C C . ALA A 1 68 ? -5.302 8.617 -3.877 1.00 98.25 68 ALA A C 1
ATOM 564 O O . ALA A 1 68 ? -4.153 8.598 -3.426 1.00 98.25 68 ALA A O 1
ATOM 565 N N . LEU A 1 69 ? -5.567 8.424 -5.170 1.00 98.31 69 LEU A N 1
ATOM 566 C CA . LEU A 1 69 ? -4.562 8.137 -6.184 1.00 98.31 69 LEU A CA 1
ATOM 567 C C . LEU A 1 69 ? -3.637 9.337 -6.397 1.00 98.31 69 LEU A C 1
ATOM 569 O O . LEU A 1 69 ? -2.419 9.173 -6.399 1.00 98.31 69 LEU A O 1
ATOM 573 N N . GLU A 1 70 ? -4.167 10.563 -6.446 1.00 98.00 70 GLU A N 1
ATOM 574 C CA . GLU A 1 70 ? -3.334 11.774 -6.486 1.00 98.00 70 GLU A CA 1
ATOM 575 C C . GLU A 1 70 ? -2.373 11.861 -5.292 1.00 98.00 70 GLU A C 1
ATOM 577 O O . GLU A 1 70 ? -1.224 12.305 -5.415 1.00 98.00 70 GLU A O 1
ATOM 582 N N . LYS A 1 71 ? -2.834 11.457 -4.101 1.00 97.62 71 LYS A N 1
ATOM 583 C CA . LYS A 1 71 ? -1.983 11.430 -2.911 1.00 97.62 71 LYS A CA 1
ATOM 584 C C . LYS A 1 71 ? -0.919 10.340 -3.010 1.00 97.62 71 LYS A C 1
ATOM 586 O O . LYS A 1 71 ? 0.231 10.612 -2.658 1.00 97.62 71 LYS A O 1
ATOM 591 N N . ALA A 1 72 ? -1.279 9.161 -3.509 1.00 98.25 72 ALA A N 1
ATOM 592 C CA . ALA A 1 72 ? -0.346 8.073 -3.768 1.00 98.25 72 ALA A CA 1
ATOM 593 C C . ALA A 1 72 ? 0.750 8.506 -4.749 1.00 98.25 72 ALA A C 1
ATOM 595 O O . ALA A 1 72 ? 1.924 8.326 -4.443 1.00 98.25 72 ALA A O 1
ATOM 596 N N . TYR A 1 73 ? 0.402 9.201 -5.839 1.00 97.81 73 TYR A N 1
ATOM 597 C CA . TYR A 1 73 ? 1.379 9.766 -6.777 1.00 97.81 73 TYR A CA 1
ATOM 598 C C . TYR A 1 73 ? 2.351 10.734 -6.107 1.00 97.81 73 TYR A C 1
ATOM 600 O O . TYR A 1 73 ? 3.547 10.692 -6.384 1.00 97.81 73 TYR A O 1
ATOM 608 N N . LYS A 1 74 ? 1.883 11.591 -5.193 1.00 96.94 74 LYS A N 1
ATOM 609 C CA . LYS A 1 74 ? 2.778 12.487 -4.438 1.00 96.94 74 LYS A CA 1
ATOM 610 C C . LYS A 1 74 ? 3.760 11.701 -3.565 1.00 96.94 74 LYS A C 1
ATOM 612 O O . LYS A 1 74 ? 4.923 12.079 -3.475 1.00 96.94 74 LYS A O 1
ATOM 617 N N . THR A 1 75 ? 3.317 10.609 -2.945 1.00 97.38 75 THR A N 1
ATOM 618 C CA . THR A 1 75 ? 4.183 9.717 -2.153 1.00 97.38 75 THR A CA 1
ATOM 619 C C . THR A 1 75 ? 5.164 8.938 -3.032 1.00 97.38 75 THR A C 1
ATOM 621 O O . THR A 1 75 ? 6.341 8.814 -2.689 1.00 97.38 75 THR A O 1
ATOM 624 N N . TRP A 1 76 ? 4.699 8.467 -4.187 1.00 97.62 76 TRP A N 1
ATOM 625 C CA . TRP A 1 76 ? 5.505 7.779 -5.185 1.00 97.62 76 TRP A CA 1
ATOM 626 C C . TRP A 1 76 ? 6.614 8.678 -5.722 1.00 97.62 76 TRP A C 1
ATOM 628 O O . TRP A 1 76 ? 7.772 8.273 -5.731 1.00 97.62 76 TRP A O 1
ATOM 638 N N . MET A 1 77 ? 6.269 9.906 -6.112 1.00 96.50 77 MET A N 1
ATOM 639 C CA . MET A 1 77 ? 7.186 10.891 -6.685 1.00 96.50 77 MET A CA 1
ATOM 640 C C . MET A 1 77 ? 8.136 11.498 -5.656 1.00 96.50 77 MET A C 1
ATOM 642 O O . MET A 1 77 ? 9.279 11.796 -5.988 1.00 96.50 77 MET A O 1
ATOM 646 N N . GLY A 1 78 ? 7.666 11.693 -4.424 1.00 95.31 78 GLY A N 1
ATOM 647 C CA . GLY A 1 78 ? 8.378 12.472 -3.423 1.00 95.31 78 GLY A CA 1
ATOM 648 C C . GLY A 1 78 ? 8.298 13.977 -3.689 1.00 95.31 78 GLY A C 1
ATOM 649 O O . GLY A 1 78 ? 7.341 14.495 -4.264 1.00 95.31 78 GLY A O 1
ATOM 650 N N . SER A 1 79 ? 9.303 14.698 -3.210 1.00 93.19 79 SER A N 1
ATOM 651 C CA . SER A 1 79 ? 9.459 16.146 -3.354 1.00 93.19 79 SER A CA 1
ATOM 652 C C . SER A 1 79 ? 10.940 16.514 -3.360 1.00 93.19 79 SER A C 1
ATOM 654 O O . SER A 1 79 ? 11.783 15.684 -3.026 1.00 93.19 79 SER A O 1
ATOM 656 N N . ASP A 1 80 ? 11.254 17.787 -3.600 1.00 91.25 80 ASP A N 1
ATOM 657 C CA . ASP A 1 80 ? 12.627 18.313 -3.528 1.00 91.25 80 ASP A CA 1
ATOM 658 C C . ASP A 1 80 ? 13.321 18.053 -2.176 1.00 91.25 80 ASP A C 1
ATOM 660 O O . ASP A 1 80 ? 14.548 18.054 -2.088 1.00 91.25 80 ASP A O 1
ATOM 664 N N . PHE A 1 81 ? 12.546 17.821 -1.110 1.00 91.69 81 PHE A N 1
ATOM 665 C CA . PHE A 1 81 ? 13.046 17.616 0.252 1.00 91.69 81 PHE A CA 1
ATOM 666 C C . PHE A 1 81 ? 12.867 16.185 0.770 1.00 91.69 81 PHE A C 1
ATOM 668 O O . PHE A 1 81 ? 13.273 15.880 1.892 1.00 91.69 81 PHE A O 1
ATOM 675 N N . THR A 1 82 ? 12.197 15.303 0.031 1.00 90.50 82 THR A N 1
ATOM 676 C CA . THR A 1 82 ? 11.884 13.945 0.499 1.00 90.50 82 THR A CA 1
ATOM 677 C C . THR A 1 82 ? 11.835 12.998 -0.681 1.00 90.50 82 THR A C 1
ATOM 679 O O . THR A 1 82 ? 11.026 13.187 -1.582 1.00 90.50 82 THR A O 1
ATOM 682 N N . SER A 1 83 ? 12.666 11.961 -0.638 1.00 93.50 83 SER A N 1
ATOM 683 C CA . SER A 1 83 ? 12.738 10.955 -1.694 1.00 93.50 83 SER A CA 1
ATOM 684 C C . SER A 1 83 ? 11.432 10.166 -1.815 1.00 93.50 83 SER A C 1
ATOM 686 O O . SER A 1 83 ? 10.860 9.719 -0.810 1.00 93.50 83 SER A O 1
ATOM 688 N N . GLY A 1 84 ? 10.967 10.021 -3.054 1.00 95.88 84 GLY A N 1
ATOM 689 C CA . GLY A 1 84 ? 9.788 9.234 -3.399 1.00 95.88 84 GLY A CA 1
ATOM 690 C C . GLY A 1 84 ? 10.070 7.737 -3.340 1.00 95.88 84 GLY A C 1
ATOM 691 O O . GLY A 1 84 ? 11.215 7.314 -3.207 1.00 95.88 84 GLY A O 1
ATOM 692 N N . GLU A 1 85 ? 9.035 6.891 -3.406 1.00 95.69 85 GLU A N 1
ATOM 693 C CA . GLU A 1 85 ? 9.284 5.451 -3.610 1.00 95.69 85 GLU A CA 1
ATOM 694 C C . GLU A 1 85 ? 9.943 5.190 -4.964 1.00 95.69 85 GLU A C 1
ATOM 696 O O . GLU A 1 85 ? 10.834 4.356 -5.029 1.00 95.69 85 GLU A O 1
ATOM 701 N N . ARG A 1 86 ? 9.634 5.979 -6.001 1.00 95.75 86 ARG A N 1
ATOM 702 C CA . ARG A 1 86 ? 10.230 5.857 -7.343 1.00 95.75 86 ARG A CA 1
ATOM 703 C C . ARG A 1 86 ? 11.761 5.915 -7.396 1.00 95.75 86 ARG A C 1
ATOM 705 O O . ARG A 1 86 ? 12.347 5.580 -8.422 1.00 95.75 86 ARG A O 1
ATOM 712 N N . ASP A 1 87 ? 12.401 6.435 -6.352 1.00 95.12 87 ASP A N 1
ATOM 713 C CA . ASP A 1 87 ? 13.855 6.581 -6.287 1.00 95.12 87 ASP A CA 1
ATOM 714 C C . ASP A 1 87 ? 14.550 5.287 -5.835 1.00 95.12 87 ASP A C 1
ATOM 716 O O . ASP A 1 87 ? 15.771 5.178 -5.937 1.00 95.12 87 ASP A O 1
ATOM 720 N N . ASP A 1 88 ? 13.792 4.297 -5.349 1.00 95.69 88 ASP A N 1
ATOM 721 C CA . ASP A 1 88 ? 14.319 2.980 -5.005 1.00 95.69 88 ASP A CA 1
ATOM 722 C C . ASP A 1 88 ? 14.813 2.245 -6.264 1.00 95.69 88 ASP A C 1
ATOM 724 O O . ASP A 1 88 ? 14.095 2.110 -7.261 1.00 95.69 88 ASP A O 1
ATOM 728 N N . ALA A 1 89 ? 16.049 1.742 -6.215 1.00 96.38 89 ALA A N 1
ATOM 729 C CA . ALA A 1 89 ? 16.695 1.084 -7.347 1.00 96.38 89 ALA A CA 1
ATOM 730 C C . ALA A 1 89 ? 15.930 -0.156 -7.846 1.00 96.38 89 ALA A C 1
ATOM 732 O O . ALA A 1 89 ? 15.930 -0.423 -9.049 1.00 96.38 89 ALA A O 1
ATOM 733 N N . TYR A 1 90 ? 15.257 -0.896 -6.957 1.00 94.56 90 TYR A N 1
ATOM 734 C CA . TYR A 1 90 ? 14.449 -2.055 -7.341 1.00 94.56 90 TYR A CA 1
ATOM 735 C C . TYR A 1 90 ? 13.214 -1.630 -8.134 1.00 94.56 90 TYR A C 1
ATOM 737 O O . TYR A 1 90 ? 12.874 -2.254 -9.139 1.00 94.56 90 TYR A O 1
ATOM 745 N N . TYR A 1 91 ? 12.573 -0.532 -7.736 1.00 96.25 91 TYR A N 1
ATOM 746 C CA . TYR A 1 91 ? 11.419 -0.013 -8.458 1.00 96.25 91 TYR A CA 1
ATOM 747 C C . TYR A 1 91 ? 11.808 0.645 -9.780 1.00 96.25 91 TYR A C 1
ATOM 749 O O . TYR A 1 91 ? 11.106 0.459 -10.770 1.00 96.25 91 TYR A O 1
ATOM 757 N N . GLN A 1 92 ? 12.947 1.336 -9.851 1.00 96.12 92 GLN A N 1
ATOM 758 C CA . GLN A 1 92 ? 13.452 1.866 -11.122 1.00 96.12 92 GLN A CA 1
ATOM 759 C C . GLN A 1 92 ? 13.754 0.758 -12.131 1.00 96.12 92 GLN A C 1
ATOM 761 O O . GLN A 1 92 ? 13.440 0.909 -13.312 1.00 96.12 92 GLN A O 1
ATOM 766 N N . LEU A 1 93 ? 14.326 -0.357 -11.671 1.00 96.00 93 LEU A N 1
ATOM 767 C CA . LEU A 1 93 ? 14.643 -1.500 -12.523 1.00 96.00 93 LEU A CA 1
ATOM 768 C C . LEU A 1 93 ? 13.387 -2.119 -13.153 1.00 96.00 93 LEU A C 1
ATOM 770 O O . LEU A 1 93 ? 13.405 -2.454 -14.336 1.00 96.00 93 LEU A O 1
ATOM 774 N N . CYS A 1 94 ? 12.313 -2.266 -12.376 1.00 95.69 94 CYS A N 1
ATOM 775 C CA . CYS A 1 94 ? 11.096 -2.952 -12.816 1.00 95.69 94 CYS A CA 1
ATOM 776 C C . CYS A 1 94 ? 10.072 -2.019 -13.484 1.00 95.69 94 CYS A C 1
ATOM 778 O O . CYS A 1 94 ? 9.403 -2.427 -14.428 1.00 95.69 94 CYS A O 1
ATOM 780 N N . PHE A 1 95 ? 9.959 -0.776 -13.012 1.00 96.00 95 PHE A N 1
ATOM 781 C CA . PHE A 1 95 ? 8.843 0.129 -13.317 1.00 96.00 95 PHE A CA 1
ATOM 782 C C . PHE A 1 95 ? 9.278 1.523 -13.786 1.00 96.00 95 PHE A C 1
ATOM 784 O O . PHE A 1 95 ? 8.442 2.389 -14.023 1.00 96.00 95 PHE A O 1
ATOM 791 N N . GLY A 1 96 ? 10.581 1.781 -13.942 1.00 92.62 96 GLY A N 1
ATOM 792 C CA . GLY A 1 96 ? 11.092 3.125 -14.243 1.00 92.62 96 GLY A CA 1
ATOM 793 C C . GLY A 1 96 ? 10.608 3.732 -15.569 1.00 92.62 96 GLY A C 1
ATOM 794 O O . GLY A 1 96 ? 10.725 4.940 -15.756 1.00 92.62 96 GLY A O 1
ATOM 795 N N . ASN A 1 97 ? 10.061 2.912 -16.472 1.00 92.25 97 ASN A N 1
ATOM 796 C CA . ASN A 1 97 ? 9.568 3.323 -17.792 1.00 92.25 97 ASN A CA 1
ATOM 797 C C . ASN A 1 97 ? 8.055 3.106 -17.976 1.00 92.25 97 ASN A C 1
ATOM 799 O O . ASN A 1 97 ? 7.571 3.154 -19.106 1.00 92.25 97 ASN A O 1
ATOM 803 N N . THR A 1 98 ? 7.317 2.825 -16.902 1.00 92.69 98 THR A N 1
ATOM 804 C CA . THR A 1 98 ? 5.865 2.607 -16.932 1.00 92.69 98 THR A CA 1
ATOM 805 C C . THR A 1 98 ? 5.152 3.626 -16.042 1.00 92.69 98 THR A C 1
ATOM 807 O O . THR A 1 98 ? 5.794 4.442 -15.379 1.00 92.69 98 THR A O 1
ATOM 810 N N . ASP A 1 99 ? 3.820 3.604 -16.053 1.00 93.31 99 ASP A N 1
ATOM 811 C CA . ASP A 1 99 ? 3.003 4.236 -15.018 1.00 93.31 99 ASP A CA 1
ATOM 812 C C . ASP A 1 99 ? 2.564 3.149 -14.026 1.00 93.31 99 ASP A C 1
ATOM 814 O O . ASP A 1 99 ? 1.640 2.399 -14.333 1.00 93.31 99 ASP A O 1
ATOM 818 N N . PRO A 1 100 ? 3.266 2.975 -12.891 1.00 95.31 100 PRO A N 1
ATOM 819 C CA . PRO A 1 100 ? 3.025 1.834 -12.016 1.00 95.31 100 PRO A CA 1
ATOM 820 C C . PRO A 1 100 ? 1.855 2.028 -11.048 1.00 95.31 100 PRO A C 1
ATOM 822 O O . PRO A 1 100 ? 1.515 1.091 -10.337 1.00 95.31 100 PRO A O 1
ATOM 825 N N . LEU A 1 101 ? 1.258 3.223 -10.974 1.00 97.75 101 LEU A N 1
ATOM 826 C CA . LEU A 1 101 ? 0.104 3.515 -10.112 1.00 97.75 101 LEU A CA 1
ATOM 827 C C . LEU A 1 101 ? -1.202 3.414 -10.922 1.00 97.75 101 LEU A C 1
ATOM 829 O O . LEU A 1 101 ? -2.026 4.326 -10.942 1.00 97.75 101 LEU A O 1
ATOM 833 N N . ASP A 1 102 ? -1.367 2.293 -11.618 1.00 97.12 102 ASP A N 1
ATOM 834 C CA . ASP A 1 102 ? -2.500 1.992 -12.489 1.00 97.12 102 ASP A CA 1
ATOM 835 C C . ASP A 1 102 ? -3.661 1.304 -11.735 1.00 97.12 102 ASP A C 1
ATOM 837 O O . ASP A 1 102 ? -3.809 1.427 -10.516 1.00 97.12 102 ASP A O 1
ATOM 841 N N . SER A 1 103 ? -4.558 0.624 -12.456 1.00 97.44 103 SER A N 1
ATOM 842 C CA . SER A 1 103 ? -5.648 -0.133 -11.828 1.00 97.44 103 SER A CA 1
ATOM 843 C C . SER A 1 103 ? -5.138 -1.328 -11.023 1.00 97.44 103 SER A C 1
ATOM 845 O O . SER A 1 103 ? -5.672 -1.589 -9.952 1.00 97.44 103 SER A O 1
ATOM 847 N N . GLU A 1 104 ? -4.087 -2.013 -11.492 1.00 97.38 104 GLU A N 1
ATOM 848 C CA . GLU A 1 104 ? -3.505 -3.152 -10.772 1.00 97.38 104 GLU A CA 1
ATOM 849 C C . GLU A 1 104 ? -2.920 -2.700 -9.428 1.00 97.38 104 GLU A C 1
ATOM 851 O O . GLU A 1 104 ? -3.138 -3.353 -8.408 1.00 97.38 104 GLU A O 1
ATOM 856 N N . PHE A 1 105 ? -2.262 -1.536 -9.392 1.00 98.50 105 PHE A N 1
ATOM 857 C CA . PHE A 1 105 ? -1.832 -0.925 -8.133 1.00 98.50 105 PHE A CA 1
ATOM 858 C C . PHE A 1 105 ? -2.987 -0.694 -7.158 1.00 98.50 105 PHE A C 1
ATOM 860 O O . PHE A 1 105 ? -2.862 -1.020 -5.977 1.00 98.50 105 PHE A O 1
ATOM 867 N N . GLN A 1 106 ? -4.096 -0.121 -7.634 1.00 98.50 106 GLN A N 1
ATOM 868 C CA . GLN A 1 106 ? -5.253 0.165 -6.785 1.00 98.50 106 GLN A CA 1
ATOM 869 C C . GLN A 1 106 ? -5.824 -1.128 -6.211 1.00 98.50 106 GLN A C 1
ATOM 871 O O . GLN A 1 106 ? -5.916 -1.249 -4.992 1.00 98.50 106 GLN A O 1
ATOM 876 N N . ASP A 1 107 ? -6.105 -2.113 -7.065 1.00 98.12 107 ASP A N 1
ATOM 877 C CA . ASP A 1 107 ? -6.662 -3.401 -6.653 1.00 98.12 107 ASP A CA 1
ATOM 878 C C . ASP A 1 107 ? -5.772 -4.066 -5.591 1.00 98.12 107 ASP A C 1
ATOM 880 O O . ASP A 1 107 ? -6.237 -4.460 -4.523 1.00 98.12 107 ASP A O 1
ATOM 884 N N . ILE A 1 108 ? -4.457 -4.108 -5.816 1.00 98.31 108 ILE A N 1
ATOM 885 C CA . ILE A 1 108 ? -3.520 -4.745 -4.886 1.00 98.31 108 ILE A CA 1
ATOM 886 C C . ILE A 1 108 ? -3.386 -3.955 -3.581 1.00 98.31 108 ILE A C 1
ATOM 888 O O . ILE A 1 108 ? -3.317 -4.559 -2.508 1.00 98.31 108 ILE A O 1
ATOM 892 N N . ALA A 1 109 ? -3.357 -2.622 -3.635 1.00 98.38 109 ALA A N 1
ATOM 893 C CA . ALA A 1 109 ? -3.322 -1.791 -2.437 1.00 98.38 109 ALA A CA 1
ATOM 894 C C . ALA A 1 109 ? -4.568 -2.023 -1.566 1.00 98.38 109 ALA A C 1
ATOM 896 O O . ALA A 1 109 ? -4.433 -2.229 -0.356 1.00 98.38 109 ALA A O 1
ATOM 897 N N . GLU A 1 110 ? -5.755 -2.056 -2.181 1.00 98.06 110 GLU A N 1
ATOM 898 C CA . GLU A 1 110 ? -7.019 -2.323 -1.491 1.00 98.06 110 GLU A CA 1
ATOM 899 C C . GLU A 1 110 ? -7.069 -3.738 -0.915 1.00 98.06 110 GLU A C 1
ATOM 901 O O . GLU A 1 110 ? -7.439 -3.920 0.241 1.00 98.06 110 GLU A O 1
ATOM 906 N N . GLU A 1 111 ? -6.641 -4.743 -1.670 1.00 97.31 111 GLU A N 1
ATOM 907 C CA . GLU A 1 111 ? -6.657 -6.130 -1.213 1.00 97.31 111 GLU A CA 1
ATOM 908 C C . GLU A 1 111 ? -5.672 -6.396 -0.064 1.00 97.31 111 GLU A C 1
ATOM 910 O O . GLU A 1 111 ? -5.962 -7.194 0.831 1.00 97.31 111 GLU A O 1
ATOM 915 N N . VAL A 1 112 ? -4.519 -5.717 -0.050 1.00 97.69 112 VAL A N 1
ATOM 916 C CA . VAL A 1 112 ? -3.508 -5.877 1.007 1.00 97.69 112 VAL A CA 1
ATOM 917 C C . VAL A 1 112 ? -3.864 -5.072 2.258 1.00 97.69 112 VAL A C 1
ATOM 919 O O . VAL A 1 112 ? -3.768 -5.593 3.372 1.00 97.69 112 VAL A O 1
ATOM 922 N N . PHE A 1 113 ? -4.248 -3.801 2.109 1.00 97.62 113 PHE A N 1
ATOM 923 C CA . PHE A 1 113 ? -4.447 -2.896 3.246 1.00 97.62 113 PHE A CA 1
ATOM 924 C C . PHE A 1 113 ? -5.907 -2.668 3.636 1.00 97.62 113 PHE A C 1
ATOM 926 O O . PHE A 1 113 ? -6.147 -2.287 4.781 1.00 97.62 113 PHE A O 1
ATOM 933 N N . GLY A 1 114 ? -6.872 -2.916 2.753 1.00 96.06 114 GLY A N 1
ATOM 934 C CA . GLY A 1 114 ? -8.302 -2.772 3.037 1.00 96.06 114 GLY A CA 1
ATOM 935 C C . GLY A 1 114 ? -8.735 -3.580 4.261 1.00 96.06 114 GLY A C 1
ATOM 936 O O . GLY A 1 114 ? -9.154 -2.970 5.247 1.00 96.06 114 GLY A O 1
ATOM 937 N N . PRO A 1 115 ? -8.511 -4.912 4.299 1.00 95.19 115 PRO A N 1
ATOM 938 C CA . PRO A 1 115 ? -8.884 -5.726 5.455 1.00 95.19 115 PRO A CA 1
ATOM 939 C C . PRO A 1 115 ? -8.223 -5.259 6.756 1.00 95.19 115 PRO A C 1
ATOM 941 O O . PRO A 1 115 ? -8.841 -5.300 7.818 1.00 95.19 115 PRO A O 1
ATOM 944 N N . LEU A 1 116 ? -6.975 -4.786 6.684 1.00 93.38 116 LEU A N 1
ATOM 945 C CA . LEU A 1 116 ? -6.258 -4.253 7.840 1.00 93.38 116 LEU A CA 1
ATOM 946 C C . LEU A 1 116 ? -6.926 -2.968 8.360 1.00 93.38 116 LEU A C 1
ATOM 948 O O . LEU A 1 116 ? -7.192 -2.853 9.553 1.00 93.38 116 LEU A O 1
ATOM 952 N N . LEU A 1 117 ? -7.208 -2.014 7.473 1.00 94.69 117 LEU A N 1
ATOM 953 C CA . LEU A 1 117 ? -7.764 -0.705 7.824 1.00 94.69 117 LEU A CA 1
ATOM 954 C C . LEU A 1 117 ? -9.233 -0.778 8.258 1.00 94.69 117 LEU A C 1
ATOM 956 O O . LEU A 1 117 ? -9.636 -0.029 9.140 1.00 94.69 117 LEU A O 1
ATOM 960 N N . GLU A 1 118 ? -10.025 -1.690 7.697 1.00 93.25 118 GLU A N 1
ATOM 961 C CA . GLU A 1 118 ? -11.434 -1.876 8.069 1.00 93.25 118 GLU A CA 1
ATOM 962 C C . GLU A 1 118 ? -11.606 -2.484 9.467 1.00 93.25 118 GLU A C 1
ATOM 964 O O . GLU A 1 118 ? -12.585 -2.203 10.161 1.00 93.25 118 GLU A O 1
ATOM 969 N N . HIS A 1 119 ? -10.649 -3.308 9.903 1.00 92.31 119 HIS A N 1
ATOM 970 C CA . HIS A 1 119 ? -10.733 -4.025 11.177 1.00 92.31 119 HIS A CA 1
ATOM 971 C C . HIS A 1 119 ? -9.903 -3.385 12.295 1.00 92.31 119 HIS A C 1
ATOM 973 O O . HIS A 1 119 ? -10.006 -3.816 13.446 1.00 92.31 119 HIS A O 1
ATOM 979 N N . GLN A 1 120 ? -9.097 -2.358 12.009 1.00 91.44 120 GLN A N 1
ATOM 980 C CA . GLN A 1 120 ? -8.332 -1.671 13.047 1.00 91.44 120 GLN A CA 1
ATOM 981 C C . GLN A 1 120 ? -9.243 -0.807 13.932 1.00 91.44 120 GLN A C 1
ATOM 983 O O . GLN A 1 120 ? -10.108 -0.073 13.456 1.00 91.44 120 GLN A O 1
ATOM 988 N N . LYS A 1 121 ? -9.008 -0.832 15.245 1.00 90.31 121 LYS A N 1
ATOM 989 C CA . LYS A 1 121 ? -9.653 0.071 16.208 1.00 90.31 121 LYS A CA 1
ATOM 990 C C . LYS A 1 121 ? -8.597 0.835 16.985 1.00 90.31 121 LYS A C 1
ATOM 992 O O . LYS A 1 121 ? -7.797 0.218 17.684 1.00 90.31 121 LYS A O 1
ATOM 997 N N . GLU A 1 122 ? -8.586 2.163 16.878 1.00 88.31 122 GLU A N 1
ATOM 998 C CA . GLU A 1 122 ? -7.717 2.992 17.718 1.00 88.31 122 GLU A CA 1
ATOM 999 C C . GLU A 1 122 ? -8.196 2.930 19.174 1.00 88.31 122 GLU A C 1
ATOM 1001 O O . GLU A 1 122 ? -9.350 3.220 19.491 1.00 88.31 122 GLU A O 1
ATOM 1006 N N . ILE A 1 123 ? -7.290 2.566 20.074 1.00 86.38 123 ILE A N 1
ATOM 1007 C CA . ILE A 1 123 ? -7.504 2.624 21.513 1.00 86.38 123 ILE A CA 1
ATOM 1008 C C . ILE A 1 123 ? -7.095 4.025 21.968 1.00 86.38 123 ILE A C 1
ATOM 1010 O O . ILE A 1 123 ? -5.918 4.309 22.201 1.00 86.38 123 ILE A O 1
ATOM 1014 N N . SER A 1 124 ? -8.069 4.917 22.114 1.00 71.12 124 SER A N 1
ATOM 1015 C CA . SER A 1 124 ? -7.846 6.206 22.764 1.00 71.12 124 SER A CA 1
ATOM 1016 C C . SER A 1 124 ? -7.823 6.029 24.284 1.00 71.12 124 SER A C 1
ATOM 1018 O O . SER A 1 124 ? -8.847 5.695 24.882 1.00 71.12 124 SER A O 1
ATOM 1020 N N . SER A 1 125 ? -6.676 6.280 24.924 1.00 53.59 125 SER A N 1
ATOM 1021 C CA . SER A 1 125 ? -6.617 6.478 26.378 1.00 53.59 125 SER A CA 1
ATOM 1022 C C . SER A 1 125 ? -7.499 7.675 26.750 1.00 53.59 125 SER A C 1
ATOM 1024 O O . SER A 1 125 ? -7.250 8.783 26.272 1.00 53.59 125 SER A O 1
ATOM 1026 N N . SER A 1 126 ? -8.556 7.418 27.526 1.00 40.91 126 SER A N 1
ATOM 1027 C CA . SER A 1 126 ? -9.384 8.448 28.172 1.00 40.91 126 SER A CA 1
ATOM 1028 C C . SER A 1 126 ? -8.642 9.106 29.328 1.00 40.91 126 SER A C 1
ATOM 1030 O O . SER A 1 126 ? -7.803 8.410 29.946 1.00 40.91 126 SER A O 1
#

Foldseek 3Di:
DAKDWDPPDPDTDIKDKDFDDDPCVVVLVVLVVVQVVVCVVAPALEQPVLLCQQLCCCQVVVDPSVVSLVSSVCQQPPDPVGHHSCVDPVCCVRDVPHDSSDPSNNVVSCSNCVSVNNRMDIDDDD

Solvent-accessible surface area (backbone atoms only — not comparable to full-atom values): 7260 Å² total; per-residue (Å²): 116,51,75,48,73,42,92,88,51,101,57,94,39,81,41,34,34,37,67,70,93,62,93,61,52,65,62,57,51,50,50,54,49,52,52,51,57,47,43,74,76,44,90,57,52,70,49,73,70,26,29,46,51,21,28,46,30,37,63,69,65,68,40,59,65,66,65,16,46,57,51,15,50,45,44,30,64,34,53,103,88,40,86,17,57,60,72,40,66,71,47,36,74,78,41,65,88,59,78,59,84,44,70,66,17,50,53,48,20,40,70,67,40,36,67,54,52,71,48,50,39,78,55,75,86,128

Organism: NCBI:txid412755

InterPro domains:
  IPR011335 Restriction endonuclease type II-like [SSF52980] (16-120)
  IPR041500 RecBCD enzyme subunit RecC, C-terminal [PF17946] (14-56)

Mean predicted aligned error: 4.81 Å

Secondary structure (DSSP, 8-state):
-EEEE-TT-SS--EEEEE----TTHHHHHHHHHHHHHHHHHS--S--HHHHHHHHIIIIIT---HHHHHHHHHHHHHEETTEE-GGGSHHHHHHHTTS--SSHHHHHHHHHHHHHHHHH-EEE---